Protein AF-A0A659UK71-F1 (afdb_monomer)

Structure (mmCIF, N/CA/C/O backbone):
data_AF-A0A659UK71-F1
#
_entry.id   AF-A0A659UK71-F1
#
loop_
_atom_site.group_PDB
_atom_site.id
_atom_site.type_symbol
_atom_site.label_atom_id
_atom_site.label_alt_id
_atom_site.label_comp_id
_atom_site.label_asym_id
_atom_site.label_entity_id
_atom_site.label_seq_id
_atom_site.pdbx_PDB_ins_code
_atom_site.Cartn_x
_atom_site.Cartn_y
_atom_site.Cartn_z
_atom_site.occupancy
_atom_site.B_iso_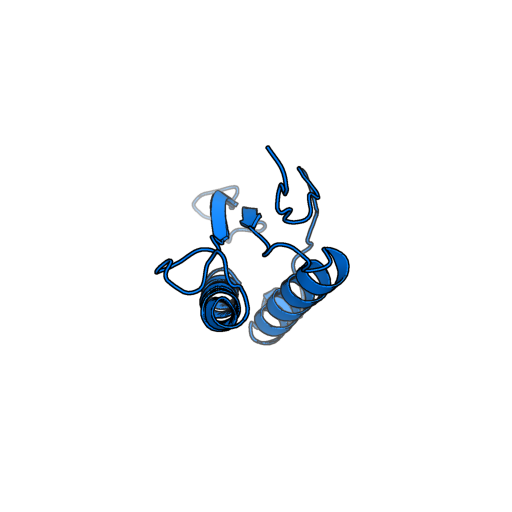or_equiv
_atom_site.auth_seq_id
_atom_site.auth_comp_id
_atom_site.auth_asym_id
_atom_site.auth_atom_id
_atom_site.pdbx_PDB_model_num
ATOM 1 N N . ILE A 1 1 ? -4.031 -4.448 6.338 1.00 96.06 1 ILE A N 1
ATOM 2 C CA . ILE A 1 1 ? -3.810 -3.488 5.219 1.00 96.06 1 ILE A CA 1
ATOM 3 C C . ILE A 1 1 ? -2.326 -3.277 4.909 1.00 96.06 1 ILE A C 1
ATOM 5 O O . ILE A 1 1 ? -1.889 -3.745 3.869 1.00 96.06 1 ILE A O 1
ATOM 9 N N . ILE A 1 2 ? -1.526 -2.658 5.792 1.00 96.75 2 ILE A N 1
ATOM 10 C CA . ILE A 1 2 ? -0.100 -2.350 5.518 1.00 96.75 2 ILE A CA 1
ATOM 11 C C . ILE A 1 2 ? 0.710 -3.593 5.106 1.00 96.75 2 ILE A C 1
ATOM 13 O O . ILE A 1 2 ? 1.492 -3.536 4.165 1.00 96.75 2 ILE A O 1
ATOM 17 N N . GLN A 1 3 ? 0.496 -4.738 5.762 1.00 97.19 3 GLN A N 1
ATOM 18 C CA . GLN A 1 3 ? 1.145 -5.999 5.378 1.00 97.19 3 GLN A CA 1
ATOM 19 C C . GLN A 1 3 ? 0.785 -6.442 3.952 1.00 97.19 3 GLN A C 1
ATOM 21 O O . GLN A 1 3 ? 1.667 -6.874 3.220 1.00 97.19 3 GLN A O 1
ATOM 26 N N . ALA A 1 4 ? -0.475 -6.293 3.535 1.00 97.88 4 ALA A N 1
ATOM 27 C CA . ALA A 1 4 ? -0.906 -6.630 2.178 1.00 97.88 4 ALA A CA 1
ATOM 28 C C . ALA A 1 4 ? -0.273 -5.694 1.137 1.00 97.88 4 ALA A C 1
ATOM 30 O O . ALA A 1 4 ? 0.187 -6.154 0.099 1.00 97.88 4 ALA A O 1
ATOM 31 N N . LEU A 1 5 ? -0.154 -4.401 1.454 1.00 97.62 5 LEU A N 1
ATOM 32 C CA . LEU A 1 5 ? 0.538 -3.431 0.601 1.00 97.62 5 LEU A CA 1
ATOM 33 C C . LEU A 1 5 ? 2.035 -3.745 0.452 1.00 97.62 5 LEU A C 1
ATOM 35 O O . LEU A 1 5 ? 2.569 -3.613 -0.641 1.00 97.62 5 LEU A O 1
ATOM 39 N N . LYS A 1 6 ? 2.700 -4.239 1.506 1.00 97.12 6 LYS A N 1
ATOM 40 C CA . LYS A 1 6 ? 4.081 -4.750 1.401 1.00 97.12 6 LYS A CA 1
ATOM 41 C C . LYS A 1 6 ? 4.187 -5.977 0.492 1.00 97.12 6 LYS A C 1
ATOM 43 O O . LYS A 1 6 ? 5.176 -6.129 -0.212 1.00 97.12 6 LYS A O 1
ATOM 48 N N . GLN A 1 7 ? 3.178 -6.850 0.484 1.00 98.00 7 GLN A N 1
ATOM 49 C CA . GLN A 1 7 ? 3.142 -7.963 -0.472 1.00 98.00 7 GLN A CA 1
ATOM 50 C C . GLN A 1 7 ? 2.931 -7.461 -1.904 1.00 98.00 7 GLN A C 1
ATOM 52 O O . GLN A 1 7 ? 3.588 -7.948 -2.820 1.00 98.00 7 GLN A O 1
ATOM 57 N N . LEU A 1 8 ? 2.084 -6.447 -2.102 1.00 98.06 8 LEU A N 1
ATOM 58 C CA . LEU A 1 8 ? 1.913 -5.819 -3.413 1.00 98.06 8 LEU A CA 1
ATOM 59 C C . LEU A 1 8 ? 3.213 -5.167 -3.910 1.00 98.06 8 LEU A C 1
ATOM 61 O O . LEU A 1 8 ? 3.551 -5.307 -5.080 1.00 98.06 8 LEU A O 1
ATOM 65 N N . GLU A 1 9 ? 3.982 -4.527 -3.026 1.00 97.81 9 GLU A N 1
ATOM 66 C CA . GLU A 1 9 ? 5.305 -3.978 -3.349 1.00 97.81 9 GLU A CA 1
ATOM 67 C C . GLU A 1 9 ? 6.263 -5.056 -3.876 1.00 97.81 9 GLU A C 1
ATOM 69 O O . GLU A 1 9 ? 6.967 -4.816 -4.856 1.00 97.81 9 GLU A O 1
ATOM 74 N N . ILE A 1 10 ? 6.267 -6.255 -3.281 1.00 97.81 10 ILE A N 1
ATOM 75 C CA . ILE A 1 10 ? 7.063 -7.393 -3.773 1.00 97.81 10 ILE A CA 1
ATOM 76 C C . ILE A 1 10 ? 6.605 -7.791 -5.181 1.00 97.81 10 ILE A C 1
ATOM 78 O O . ILE A 1 10 ? 7.436 -7.951 -6.075 1.00 97.81 10 ILE A O 1
ATOM 82 N N . VAL A 1 11 ? 5.290 -7.894 -5.399 1.00 97.19 11 VAL A N 1
ATOM 83 C CA . VAL A 1 11 ? 4.711 -8.221 -6.713 1.00 97.19 11 VAL A CA 1
ATOM 84 C C . VAL A 1 11 ? 5.098 -7.180 -7.766 1.00 97.19 11 VAL A C 1
ATOM 86 O O . VAL A 1 11 ? 5.478 -7.547 -8.874 1.00 97.19 11 V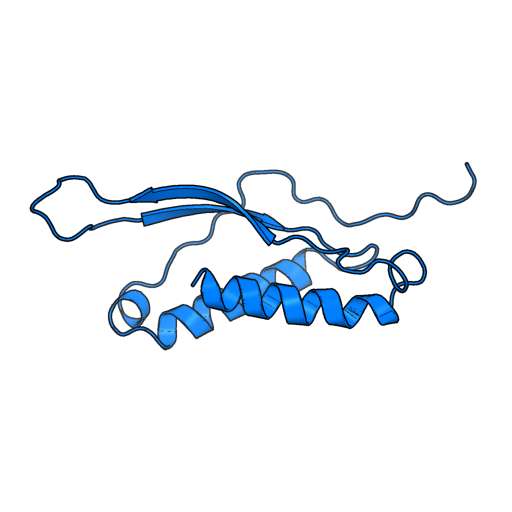AL A O 1
ATOM 89 N N . TRP A 1 12 ? 5.051 -5.888 -7.438 1.00 97.06 12 TRP A N 1
ATOM 90 C CA . TRP A 1 12 ? 5.454 -4.825 -8.363 1.00 97.06 12 TRP A CA 1
ATOM 91 C C . TRP A 1 12 ? 6.963 -4.838 -8.622 1.00 97.06 12 TRP A C 1
ATOM 93 O O . TRP A 1 12 ? 7.393 -4.676 -9.761 1.00 97.06 12 TRP A O 1
ATOM 103 N N . ASN A 1 13 ? 7.793 -5.087 -7.608 1.00 97.06 13 ASN A N 1
ATOM 104 C CA . ASN A 1 13 ? 9.243 -5.177 -7.801 1.00 97.06 13 ASN A CA 1
ATOM 105 C C . ASN A 1 13 ? 9.659 -6.402 -8.631 1.00 97.06 13 ASN A C 1
ATOM 107 O O . ASN A 1 13 ? 10.678 -6.338 -9.312 1.00 97.06 13 ASN A O 1
ATOM 111 N N . ALA A 1 14 ? 8.869 -7.480 -8.655 1.00 96.44 14 ALA A N 1
ATOM 112 C CA . ALA A 1 14 ? 9.120 -8.613 -9.548 1.00 96.44 14 ALA A CA 1
ATOM 113 C C . ALA A 1 14 ? 9.008 -8.238 -11.041 1.00 96.44 14 ALA A C 1
ATOM 115 O O . ALA A 1 14 ? 9.698 -8.833 -11.863 1.00 96.44 14 ALA A O 1
ATOM 116 N N . ARG A 1 15 ? 8.217 -7.207 -11.385 1.00 95.44 15 ARG A N 1
ATOM 117 C CA . ARG A 1 15 ? 8.040 -6.696 -12.763 1.00 95.44 15 ARG A CA 1
ATOM 118 C C . ARG A 1 15 ? 9.260 -5.956 -13.307 1.00 95.44 15 ARG A C 1
ATOM 120 O O . ARG A 1 15 ? 9.292 -5.616 -14.481 1.00 95.44 15 ARG A O 1
ATOM 127 N N . LYS A 1 16 ? 10.281 -5.704 -12.479 1.00 94.38 16 LYS A N 1
ATOM 128 C CA . LYS A 1 16 ? 11.487 -4.975 -12.901 1.00 94.38 16 LYS A CA 1
ATOM 129 C C . LYS A 1 16 ? 12.177 -5.607 -14.111 1.00 94.38 16 LYS A C 1
ATOM 131 O O . LYS A 1 16 ? 12.850 -4.907 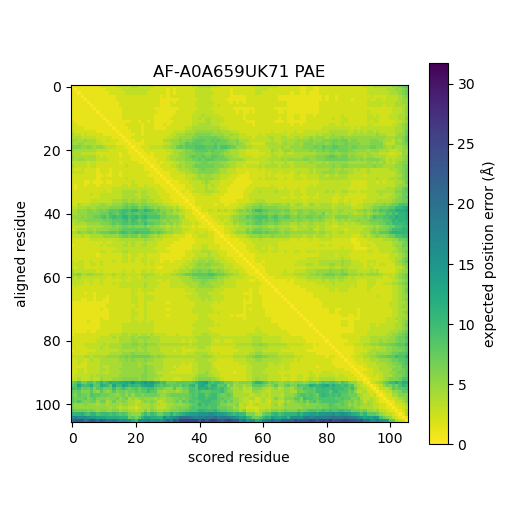-14.852 1.00 94.38 16 LYS A O 1
ATOM 136 N N . VAL A 1 17 ? 12.022 -6.920 -14.296 1.00 93.12 17 VAL A N 1
ATOM 137 C CA . VAL A 1 17 ? 12.602 -7.670 -15.420 1.00 93.12 17 VAL A CA 1
ATOM 138 C C . VAL A 1 17 ? 12.075 -7.200 -16.777 1.00 93.12 17 VAL A C 1
ATOM 140 O O . VAL A 1 17 ? 12.773 -7.355 -17.773 1.00 93.12 17 VAL A O 1
ATOM 143 N N . ASP A 1 18 ? 10.891 -6.587 -16.798 1.00 91.62 18 ASP A N 1
ATOM 144 C CA . ASP A 1 18 ? 10.246 -6.064 -18.001 1.00 91.62 18 ASP A CA 1
ATOM 145 C C . ASP A 1 18 ? 10.664 -4.610 -18.310 1.00 91.62 18 ASP A C 1
ATOM 147 O O . ASP A 1 18 ? 10.332 -4.080 -19.371 1.00 91.62 18 ASP A O 1
ATOM 151 N N . ASP A 1 19 ? 11.413 -3.954 -17.412 1.00 91.44 19 ASP A N 1
ATOM 152 C CA . ASP A 1 19 ? 11.886 -2.578 -17.578 1.00 91.44 19 ASP A CA 1
ATOM 153 C C . ASP A 1 19 ? 13.408 -2.529 -17.757 1.00 91.44 19 ASP A C 1
ATOM 155 O O . ASP A 1 19 ? 14.181 -2.807 -16.836 1.00 91.44 19 ASP A O 1
ATOM 159 N N . ARG A 1 20 ? 13.851 -2.095 -18.943 1.00 91.81 20 ARG A N 1
ATOM 160 C CA . ARG A 1 20 ? 15.276 -2.009 -19.299 1.00 91.81 20 ARG A CA 1
ATOM 161 C C . ARG A 1 20 ? 16.110 -1.112 -18.371 1.00 91.81 20 ARG A C 1
ATOM 163 O O . ARG A 1 20 ? 17.323 -1.270 -18.330 1.00 91.81 20 ARG A O 1
ATOM 170 N N . HIS A 1 21 ? 15.500 -0.139 -17.692 1.00 91.06 21 HIS A N 1
ATOM 171 C CA . HIS A 1 21 ? 16.204 0.821 -16.835 1.00 91.06 21 HIS A CA 1
ATOM 172 C C . HIS A 1 21 ? 16.288 0.341 -15.384 1.00 91.06 21 HIS A C 1
ATOM 174 O O . HIS A 1 21 ? 17.138 0.808 -14.628 1.00 91.06 21 HIS A O 1
ATOM 180 N N . PHE A 1 22 ? 15.402 -0.575 -14.983 1.00 93.50 22 PHE A N 1
ATOM 181 C CA . PHE A 1 22 ? 15.273 -1.022 -13.598 1.00 93.50 22 PHE A CA 1
ATOM 182 C C . PHE A 1 22 ? 15.528 -2.520 -13.391 1.00 93.50 22 PHE A C 1
ATOM 184 O O . PHE A 1 22 ? 15.567 -2.952 -12.236 1.00 93.50 22 PHE A O 1
ATOM 191 N N . CYS A 1 23 ? 15.752 -3.300 -14.451 1.00 93.81 23 CYS A N 1
ATOM 192 C CA . CYS A 1 23 ? 15.989 -4.745 -14.386 1.00 93.81 23 CYS A CA 1
ATOM 193 C C . CYS A 1 23 ? 17.106 -5.142 -13.404 1.00 93.81 23 CYS A C 1
ATOM 195 O O . CYS A 1 23 ? 16.914 -6.042 -12.577 1.00 93.81 23 CYS A O 1
ATOM 197 N N . ASP A 1 24 ? 18.216 -4.404 -13.406 1.00 95.00 24 ASP A N 1
ATOM 198 C CA . ASP A 1 24 ? 19.363 -4.645 -12.523 1.00 95.00 24 ASP A CA 1
ATOM 199 C C . ASP A 1 24 ? 19.220 -3.981 -11.146 1.00 95.00 24 ASP A C 1
ATOM 201 O O . ASP A 1 24 ? 19.946 -4.304 -10.202 1.00 95.00 24 ASP A O 1
ATOM 205 N N . HIS A 1 25 ? 18.252 -3.076 -10.975 1.00 95.12 25 HIS A N 1
ATOM 206 C CA . HIS A 1 25 ? 18.040 -2.415 -9.697 1.00 95.12 25 HIS A CA 1
ATOM 207 C C . HIS A 1 25 ? 17.426 -3.413 -8.698 1.00 95.12 25 HIS A C 1
ATOM 209 O O . HIS A 1 25 ? 16.437 -4.082 -9.008 1.00 95.12 25 HIS A O 1
ATOM 215 N N . PRO A 1 26 ? 17.954 -3.555 -7.468 1.00 93.00 26 PRO A N 1
ATOM 216 C CA . PRO A 1 26 ? 17.478 -4.583 -6.543 1.00 93.00 26 PRO A CA 1
ATOM 217 C C . PRO A 1 26 ? 16.026 -4.358 -6.102 1.00 93.00 26 PRO A C 1
ATOM 219 O O . PRO A 1 26 ? 15.307 -5.327 -5.879 1.00 93.00 26 PRO A O 1
ATOM 222 N N . HIS A 1 27 ? 15.599 -3.097 -5.984 1.00 94.38 27 HIS A N 1
ATOM 223 C CA . HIS A 1 27 ? 14.284 -2.737 -5.444 1.00 94.38 27 HIS A CA 1
ATOM 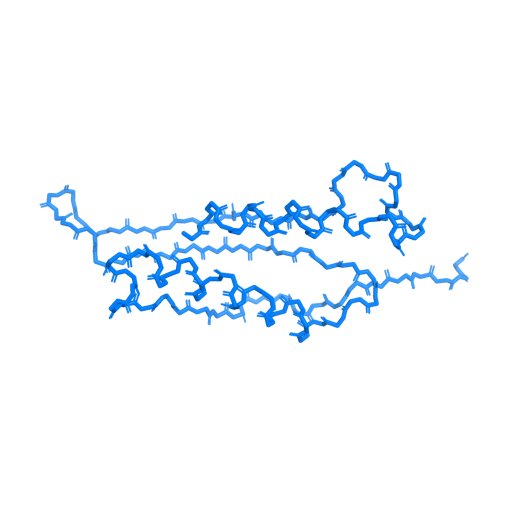224 C C . HIS A 1 27 ? 13.786 -1.362 -5.954 1.00 94.38 27 HIS A C 1
ATOM 226 O O . HIS A 1 27 ? 13.815 -0.380 -5.202 1.00 94.38 27 HIS A O 1
ATOM 232 N N . PRO A 1 28 ? 13.443 -1.233 -7.250 1.00 94.69 28 PRO A N 1
ATOM 233 C CA . PRO A 1 28 ? 13.133 0.055 -7.893 1.00 94.69 28 PRO A CA 1
ATOM 234 C C . PRO A 1 28 ? 11.855 0.736 -7.385 1.00 94.69 28 PRO A C 1
ATOM 236 O O . PRO A 1 28 ? 11.812 1.961 -7.261 1.00 94.69 28 PRO A O 1
ATOM 239 N N . ILE A 1 29 ? 10.822 -0.031 -7.040 1.00 95.69 29 ILE A N 1
ATOM 240 C CA . ILE A 1 29 ? 9.550 0.524 -6.574 1.00 95.69 29 ILE A CA 1
ATOM 241 C C . ILE A 1 29 ? 9.530 0.554 -5.054 1.00 95.69 29 ILE A C 1
ATOM 243 O O . ILE A 1 29 ? 9.876 -0.431 -4.412 1.00 95.69 29 ILE A O 1
ATOM 247 N N . ARG A 1 30 ? 9.102 1.677 -4.467 1.00 94.25 30 ARG A N 1
ATOM 248 C CA . ARG A 1 30 ? 8.983 1.852 -3.012 1.00 94.25 30 ARG A CA 1
ATOM 249 C C . ARG A 1 30 ? 7.559 2.195 -2.610 1.00 94.25 30 ARG A C 1
ATOM 251 O O . ARG A 1 30 ? 7.004 3.170 -3.119 1.00 94.25 30 ARG A O 1
ATOM 258 N N . PHE A 1 31 ? 7.026 1.448 -1.651 1.00 96.62 31 PHE A N 1
ATOM 259 C CA . PHE A 1 31 ? 5.788 1.742 -0.937 1.00 96.62 31 PHE A CA 1
ATOM 260 C C . PHE A 1 31 ? 6.173 2.356 0.409 1.00 96.62 31 PHE A C 1
ATOM 262 O O . PHE A 1 31 ? 6.366 1.678 1.417 1.00 96.62 31 PHE A O 1
ATOM 269 N N . ASN A 1 32 ? 6.357 3.671 0.417 1.00 96.00 32 ASN A N 1
ATOM 270 C CA . ASN A 1 32 ? 6.830 4.388 1.589 1.00 96.00 32 ASN A CA 1
ATOM 271 C C . ASN A 1 32 ? 5.653 4.812 2.472 1.00 96.00 32 ASN A C 1
ATOM 273 O O . ASN A 1 32 ? 4.869 5.668 2.075 1.00 96.00 32 ASN A O 1
ATOM 277 N N . LEU A 1 33 ? 5.548 4.231 3.669 1.00 95.69 33 LEU A N 1
ATOM 278 C CA . LEU A 1 33 ? 4.639 4.684 4.721 1.00 95.69 33 LEU A CA 1
ATOM 279 C C . LEU A 1 33 ? 5.279 5.870 5.451 1.00 95.69 33 LEU A C 1
ATOM 281 O O . LEU A 1 33 ? 6.158 5.671 6.287 1.00 95.69 33 LEU A O 1
ATOM 285 N N . GLY A 1 34 ? 4.862 7.087 5.111 1.00 95.75 34 GLY A N 1
ATOM 286 C CA . GLY A 1 34 ? 5.465 8.308 5.649 1.00 95.75 34 GLY A CA 1
ATOM 287 C C . GLY A 1 34 ? 4.877 8.735 6.990 1.00 95.75 34 GLY A C 1
ATOM 288 O O . GLY A 1 34 ? 5.564 9.358 7.796 1.00 95.75 34 GLY A O 1
ATOM 289 N N . LYS A 1 35 ? 3.608 8.398 7.243 1.00 96.94 35 LYS A N 1
ATOM 290 C CA . LYS A 1 35 ? 2.885 8.843 8.436 1.00 96.94 35 LYS A CA 1
ATOM 291 C C . LYS A 1 35 ? 1.798 7.851 8.830 1.00 96.94 35 LYS A C 1
ATOM 293 O O . LYS A 1 35 ? 1.153 7.261 7.966 1.00 96.94 35 LYS A O 1
ATOM 298 N N . ILE A 1 36 ? 1.580 7.694 10.132 1.00 97.38 36 ILE A N 1
ATOM 299 C CA . ILE A 1 36 ? 0.466 6.931 10.695 1.00 97.38 36 ILE A CA 1
ATOM 300 C C . ILE A 1 36 ? -0.015 7.600 11.980 1.00 97.38 36 ILE A C 1
ATOM 302 O O . ILE A 1 36 ? 0.786 7.970 12.833 1.00 97.38 36 ILE A O 1
ATOM 306 N N . GLU A 1 37 ? -1.325 7.752 12.109 1.00 97.25 37 GLU A N 1
ATOM 307 C CA . GLU A 1 37 ? -1.985 8.329 13.277 1.00 97.25 37 GLU A CA 1
ATOM 308 C C . GLU A 1 37 ? -3.259 7.537 13.572 1.00 97.25 37 GLU A C 1
ATOM 310 O O . GLU A 1 37 ? -3.981 7.134 12.658 1.00 97.25 37 GLU A O 1
ATOM 315 N N . GLY A 1 38 ? -3.566 7.304 14.844 1.00 96.50 38 GLY A N 1
ATOM 316 C CA . GLY A 1 38 ? -4.787 6.607 15.227 1.00 96.50 38 GLY A CA 1
ATOM 317 C C . GLY A 1 38 ? -4.993 6.549 16.731 1.00 96.50 38 GLY A C 1
ATOM 318 O O . GLY A 1 38 ? -4.035 6.619 17.497 1.00 96.50 38 GLY A O 1
ATOM 319 N N . GLY A 1 39 ? -6.256 6.390 17.120 1.00 94.75 39 GLY A N 1
ATOM 320 C CA . GLY A 1 39 ? -6.691 6.440 18.509 1.00 94.75 39 GLY A CA 1
ATOM 321 C C . GLY A 1 39 ? -6.753 7.859 19.070 1.00 94.75 39 GLY A C 1
ATOM 322 O O . GLY A 1 39 ? -6.008 8.755 18.681 1.00 94.75 39 GLY A O 1
ATOM 323 N N . GLU A 1 40 ? -7.686 8.053 19.993 1.00 94.25 40 GLU A N 1
ATOM 324 C CA . GLU A 1 40 ? -7.976 9.355 20.591 1.00 94.25 40 GLU A CA 1
ATOM 325 C C . GLU A 1 40 ? -7.725 9.363 22.106 1.00 94.25 40 GLU A C 1
ATOM 327 O O . GLU A 1 40 ? -7.479 10.417 22.689 1.00 94.25 40 GLU A O 1
ATOM 332 N N . TRP A 1 41 ? -7.776 8.194 22.757 1.00 95.19 41 TRP A N 1
ATOM 333 C CA . TRP A 1 41 ? -7.657 8.072 24.209 1.00 95.19 41 TRP A CA 1
ATOM 334 C C . TRP A 1 41 ? -7.061 6.725 24.635 1.00 95.19 41 TRP A C 1
ATOM 336 O O . TRP A 1 41 ? -7.388 5.689 24.059 1.00 95.19 41 TRP A O 1
ATOM 346 N N . THR A 1 42 ? -6.212 6.721 25.666 1.00 94.06 42 THR A N 1
ATOM 347 C CA . THR A 1 42 ? -5.379 5.562 26.053 1.00 94.06 42 THR A CA 1
ATOM 348 C C . THR A 1 42 ? -6.158 4.375 26.614 1.00 94.06 42 THR A C 1
ATOM 350 O O . THR A 1 42 ? -5.711 3.239 26.485 1.00 94.06 42 THR A O 1
ATOM 353 N N . SER A 1 43 ? -7.317 4.618 27.225 1.00 95.75 43 SER A N 1
ATOM 354 C CA . SER A 1 43 ? -8.186 3.576 27.785 1.00 95.75 43 SER A CA 1
ATOM 355 C C . SER A 1 43 ? -9.395 3.251 26.899 1.00 95.75 43 SER A C 1
ATOM 357 O O . SER A 1 43 ? -10.354 2.649 27.380 1.00 95.75 43 SER A O 1
ATOM 359 N N . SER A 1 44 ? -9.378 3.669 25.631 1.00 95.69 44 SER A N 1
ATOM 360 C CA . SER A 1 44 ? -10.457 3.431 24.669 1.00 95.69 44 SER A CA 1
ATOM 361 C C . SER A 1 44 ? -9.969 2.568 23.511 1.00 95.69 44 SER A C 1
ATOM 363 O O . SER A 1 44 ? -8.819 2.662 23.087 1.00 95.69 44 SER A O 1
ATOM 365 N N . VAL A 1 45 ? -10.865 1.753 22.952 1.00 93.62 45 VAL A N 1
ATOM 366 C CA . VAL A 1 45 ? -10.595 1.084 21.673 1.00 93.62 45 VAL A CA 1
ATOM 367 C C . VAL A 1 45 ? -10.501 2.159 20.578 1.00 93.62 45 VAL A C 1
ATOM 369 O O . VAL A 1 45 ? -11.430 2.964 20.473 1.00 93.62 45 VAL A O 1
ATOM 372 N N . PRO A 1 46 ? -9.427 2.203 19.764 1.00 93.19 46 PRO A N 1
ATOM 373 C CA . PRO A 1 46 ? -9.277 3.205 18.711 1.00 93.19 46 PRO A CA 1
ATOM 374 C C . PRO A 1 46 ? -10.440 3.179 17.717 1.00 93.19 46 PRO A C 1
ATOM 376 O O . PRO A 1 46 ? -10.746 2.136 17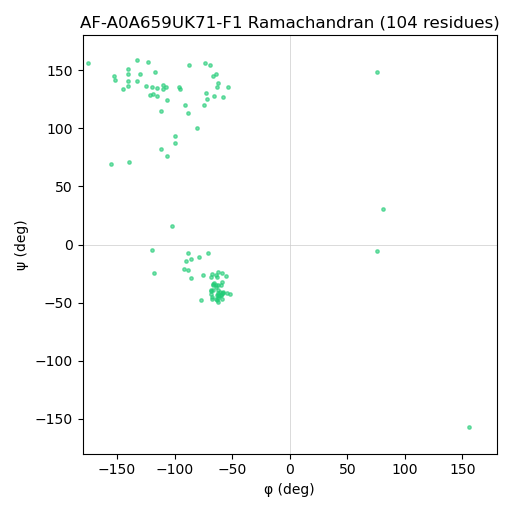.138 1.00 93.19 46 PRO A O 1
ATOM 379 N N . ALA A 1 47 ? -11.064 4.335 17.484 1.00 91.19 47 ALA A N 1
ATOM 380 C CA . ALA A 1 47 ? -12.163 4.446 16.525 1.00 91.19 47 ALA A CA 1
ATOM 381 C C . ALA A 1 47 ? -11.671 4.746 15.100 1.00 91.19 47 ALA A C 1
ATOM 383 O O . ALA A 1 47 ? -12.374 4.465 14.126 1.00 91.19 47 ALA A O 1
ATOM 384 N N . ARG A 1 48 ? -10.462 5.307 14.967 1.00 92.75 48 ARG A N 1
ATOM 385 C CA . ARG A 1 48 ? -9.875 5.714 13.689 1.00 92.75 48 ARG A CA 1
ATOM 386 C C . ARG A 1 48 ? -8.385 5.412 13.627 1.00 92.75 48 ARG A C 1
ATOM 388 O O . ARG A 1 48 ? -7.658 5.553 14.607 1.00 92.75 48 ARG A O 1
ATOM 395 N N . CYS A 1 49 ? -7.927 5.078 12.427 1.00 96.06 49 CYS A N 1
ATOM 396 C CA . CYS A 1 49 ? -6.526 5.139 12.046 1.00 96.06 49 CYS A CA 1
ATOM 397 C C . CYS A 1 49 ? -6.426 5.663 10.611 1.00 96.06 49 CYS A C 1
ATOM 399 O O . CYS A 1 49 ? -7.206 5.264 9.745 1.00 96.06 49 CYS A O 1
ATOM 401 N N . VAL A 1 50 ? -5.484 6.569 10.371 1.00 96.56 50 VAL A N 1
ATOM 402 C CA . VAL A 1 50 ? -5.114 7.0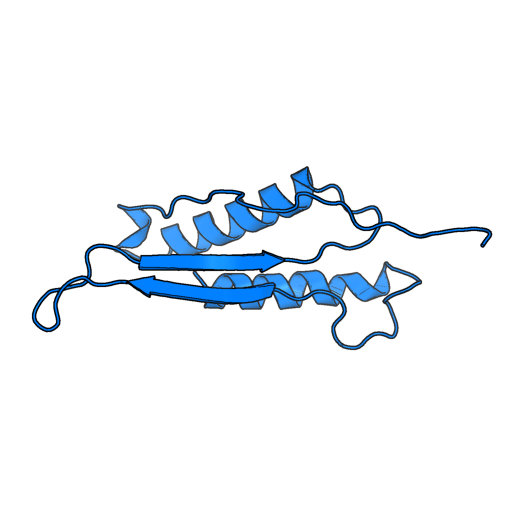70 9.050 1.00 96.56 50 VAL A CA 1
ATOM 403 C C . VAL A 1 50 ? -3.625 6.865 8.875 1.00 96.56 50 VAL A C 1
ATOM 405 O O . VAL A 1 50 ? -2.838 7.144 9.776 1.00 96.56 50 VAL A O 1
ATOM 408 N N . PHE A 1 51 ? -3.238 6.396 7.699 1.00 96.88 51 PHE A N 1
ATOM 409 C CA . PHE A 1 51 ? -1.848 6.378 7.298 1.00 96.88 51 PHE A CA 1
ATOM 410 C C . PHE A 1 51 ? -1.700 7.001 5.917 1.00 96.88 51 PHE A C 1
ATOM 412 O O . PHE A 1 51 ? -2.589 6.889 5.074 1.00 96.88 51 PHE A O 1
ATOM 419 N N . GLU A 1 52 ? -0.572 7.663 5.703 1.00 96.56 52 GLU A N 1
ATOM 420 C CA . GLU A 1 52 ? -0.236 8.331 4.453 1.00 96.56 52 GLU A CA 1
ATOM 421 C C . GLU A 1 52 ? 0.976 7.638 3.846 1.00 96.56 52 GLU A C 1
ATOM 423 O O . GLU A 1 52 ? 1.950 7.316 4.540 1.00 96.56 52 GLU A O 1
ATOM 428 N N . MET A 1 53 ? 0.907 7.380 2.543 1.00 94.88 53 MET A N 1
ATOM 429 C CA . MET A 1 53 ? 1.964 6.678 1.839 1.00 94.88 53 MET A CA 1
ATOM 430 C C . MET A 1 53 ? 2.231 7.260 0.458 1.00 94.88 53 MET A C 1
ATOM 432 O O . MET A 1 53 ? 1.326 7.759 -0.208 1.00 94.88 53 MET A O 1
ATOM 436 N N . ARG A 1 54 ? 3.477 7.115 0.011 1.00 95.56 54 ARG A N 1
ATOM 437 C CA . ARG A 1 54 ? 3.900 7.377 -1.362 1.00 95.56 54 ARG A CA 1
ATOM 438 C C . ARG A 1 54 ? 4.242 6.060 -2.034 1.00 95.56 54 ARG A C 1
ATOM 440 O O . ARG A 1 54 ? 5.002 5.261 -1.490 1.00 95.56 54 ARG A O 1
ATOM 447 N N . VAL A 1 55 ? 3.745 5.880 -3.250 1.00 94.62 55 VAL A N 1
ATOM 448 C CA . VAL A 1 55 ? 4.034 4.717 -4.092 1.00 94.62 55 VAL A CA 1
ATOM 449 C C . VAL A 1 55 ? 4.695 5.194 -5.383 1.00 94.62 55 VAL A C 1
ATOM 451 O O . VAL A 1 55 ? 4.281 6.203 -5.947 1.00 94.62 55 VAL A O 1
ATOM 454 N N . ALA A 1 56 ? 5.762 4.517 -5.808 1.00 93.56 56 ALA A N 1
ATOM 455 C CA . ALA A 1 56 ? 6.364 4.724 -7.127 1.00 93.56 56 ALA A CA 1
ATOM 456 C C . ALA A 1 56 ? 5.679 3.837 -8.177 1.00 93.56 56 ALA A C 1
ATOM 458 O O . ALA A 1 56 ? 5.203 2.755 -7.843 1.00 93.56 56 ALA A O 1
ATOM 459 N N . THR A 1 57 ? 5.712 4.252 -9.438 1.00 93.94 57 THR A N 1
ATOM 460 C CA . THR A 1 57 ? 5.310 3.443 -10.597 1.00 93.94 57 THR A CA 1
ATOM 461 C C . THR A 1 57 ? 6.465 3.357 -11.587 1.00 93.94 57 THR A C 1
ATOM 463 O O . THR A 1 57 ? 7.359 4.210 -11.575 1.00 93.94 57 THR A O 1
ATOM 466 N N . TYR A 1 58 ? 6.465 2.330 -12.434 1.00 93.69 58 TYR A N 1
ATOM 467 C CA . TYR A 1 58 ? 7.439 2.249 -13.524 1.00 93.69 58 TYR A CA 1
ATOM 468 C C . TYR A 1 58 ? 7.101 3.240 -14.644 1.00 93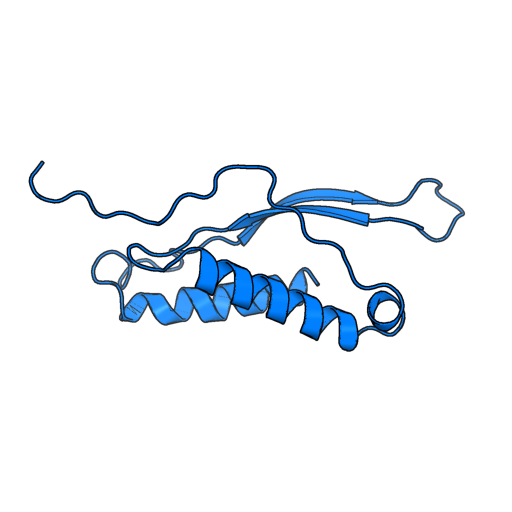.69 58 TYR A C 1
ATOM 470 O O . TYR A 1 58 ? 5.936 3.622 -14.803 1.00 93.69 58 TYR A O 1
ATOM 478 N N . PRO A 1 59 ? 8.092 3.648 -15.449 1.00 91.81 59 PRO A N 1
ATOM 479 C CA . PRO A 1 59 ? 7.830 4.311 -16.713 1.00 91.81 59 PRO A CA 1
ATOM 480 C C . PRO A 1 59 ? 6.888 3.513 -17.616 1.00 91.81 59 PRO A C 1
ATOM 482 O O . PRO A 1 59 ? 7.007 2.299 -17.747 1.00 91.81 59 PRO A O 1
ATOM 485 N N . GLY A 1 60 ? 5.923 4.203 -18.226 1.00 89.31 60 GLY A N 1
ATOM 486 C CA . GLY A 1 60 ? 4.920 3.584 -19.101 1.00 89.31 60 GLY A CA 1
ATOM 487 C C . GLY A 1 60 ? 3.806 2.809 -18.381 1.00 89.31 60 GLY A C 1
ATOM 488 O O . GLY A 1 60 ? 2.851 2.389 -19.034 1.00 89.31 60 GLY A O 1
ATOM 489 N N . GLN A 1 61 ? 3.873 2.645 -17.055 1.00 91.06 61 GLN A N 1
ATOM 490 C CA . GLN A 1 61 ? 2.745 2.148 -16.269 1.00 91.06 61 GLN A CA 1
ATOM 491 C C . GLN A 1 61 ? 1.699 3.257 -16.131 1.00 91.06 61 GLN A C 1
ATOM 493 O O . GLN A 1 61 ? 1.979 4.300 -15.538 1.00 91.06 61 GLN A O 1
ATOM 498 N N . LYS A 1 62 ? 0.482 3.002 -16.623 1.00 93.50 62 LYS A N 1
ATOM 499 C CA . LYS A 1 62 ? -0.646 3.919 -16.449 1.00 93.50 62 LYS A CA 1
ATOM 500 C C . LYS A 1 62 ? -0.996 4.063 -14.977 1.00 93.50 62 LYS A C 1
ATOM 502 O O . LYS A 1 62 ? -1.097 3.065 -14.251 1.00 93.50 62 LYS A O 1
ATOM 507 N N . LEU A 1 63 ? -1.227 5.296 -14.537 1.00 92.56 63 LEU A N 1
ATOM 508 C CA . LEU A 1 63 ? -1.624 5.543 -13.152 1.00 92.56 63 LEU A CA 1
ATOM 509 C C . LEU A 1 63 ? -2.960 4.887 -12.812 1.00 92.56 63 LEU A C 1
ATOM 511 O O . LEU A 1 63 ? -3.126 4.427 -11.686 1.00 92.56 63 LEU A O 1
ATOM 515 N N . GLU A 1 64 ? -3.903 4.815 -13.748 1.00 93.94 64 GLU A N 1
ATOM 516 C CA . GLU A 1 64 ? -5.212 4.195 -13.526 1.00 93.94 64 GLU A CA 1
ATOM 517 C C . GLU A 1 64 ? -5.075 2.718 -13.144 1.00 93.94 64 GLU A C 1
ATOM 519 O O . GLU A 1 64 ? -5.695 2.278 -12.174 1.00 93.94 64 GLU A O 1
ATOM 524 N N . ASP A 1 65 ? -4.204 1.981 -13.836 1.00 95.38 65 ASP A N 1
ATOM 525 C CA . ASP A 1 65 ? -3.959 0.562 -13.567 1.00 95.38 65 ASP A CA 1
ATOM 526 C C . ASP A 1 65 ? -3.278 0.380 -12.202 1.00 95.38 65 ASP A C 1
ATOM 528 O O . ASP A 1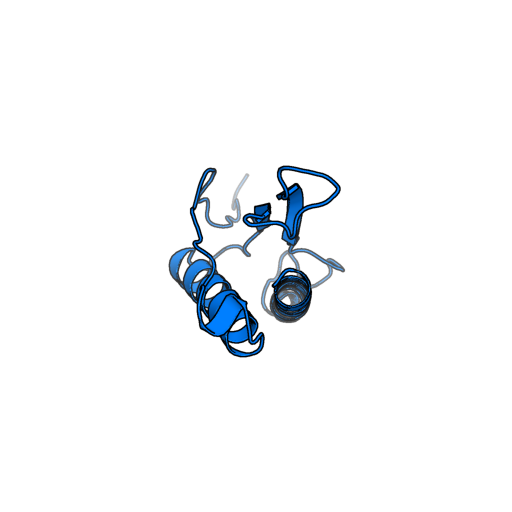 65 ? -3.711 -0.427 -11.376 1.00 95.38 65 ASP A O 1
ATOM 532 N N . ALA A 1 66 ? -2.265 1.204 -11.907 1.00 95.00 66 ALA A N 1
ATOM 533 C CA . ALA A 1 66 ? -1.590 1.211 -10.607 1.00 95.00 66 ALA A CA 1
ATOM 534 C C . ALA A 1 66 ? -2.567 1.489 -9.448 1.00 95.00 66 ALA A C 1
ATOM 536 O O . ALA A 1 66 ? -2.490 0.861 -8.387 1.00 95.00 66 ALA A O 1
ATOM 537 N N . ARG A 1 67 ? -3.503 2.424 -9.644 1.00 94.75 67 ARG A N 1
ATOM 538 C CA . ARG A 1 67 ? -4.541 2.765 -8.663 1.00 94.75 67 ARG A CA 1
ATOM 539 C C . ARG A 1 67 ? -5.526 1.624 -8.475 1.00 94.75 67 ARG A C 1
ATOM 541 O O . ARG A 1 67 ? -5.786 1.261 -7.332 1.00 94.75 67 ARG A O 1
ATOM 548 N N . ALA A 1 68 ? -6.011 1.035 -9.564 1.00 96.81 68 ALA A N 1
ATOM 549 C CA . ALA A 1 68 ? -6.929 -0.095 -9.511 1.00 96.81 68 ALA A CA 1
ATOM 550 C C . ALA A 1 68 ? -6.318 -1.283 -8.748 1.00 96.81 68 ALA A C 1
ATOM 552 O O . ALA A 1 68 ? -6.981 -1.887 -7.905 1.00 96.81 68 ALA A O 1
ATOM 553 N N . GLU A 1 69 ? -5.034 -1.581 -8.969 1.00 97.44 69 GLU A N 1
ATOM 554 C CA . GLU A 1 69 ? -4.315 -2.620 -8.224 1.00 97.44 69 GLU A CA 1
ATOM 555 C C . GLU A 1 69 ? -4.199 -2.309 -6.720 1.00 97.44 69 GLU A C 1
ATOM 557 O O . GLU A 1 69 ? -4.421 -3.192 -5.884 1.00 97.44 69 GLU A O 1
ATOM 562 N N . LEU A 1 70 ? -3.882 -1.059 -6.359 1.00 96.62 70 LEU A N 1
ATOM 563 C CA . LEU A 1 70 ? -3.813 -0.610 -4.962 1.00 96.62 70 LEU A CA 1
ATOM 564 C C . LEU A 1 70 ? -5.175 -0.715 -4.266 1.00 96.62 70 LEU A C 1
ATOM 566 O O . LEU A 1 70 ? -5.273 -1.288 -3.178 1.00 96.62 70 LEU A O 1
ATOM 570 N N . GLU A 1 71 ? -6.226 -0.194 -4.898 1.00 97.00 71 GLU A N 1
ATOM 571 C CA . GLU A 1 71 ? -7.594 -0.226 -4.381 1.00 97.00 71 GLU A CA 1
ATOM 572 C C . GLU A 1 71 ? -8.083 -1.668 -4.209 1.00 97.00 71 GLU A C 1
ATOM 574 O O . GLU A 1 71 ? -8.605 -2.023 -3.148 1.00 97.00 71 GLU A O 1
ATOM 579 N N . ALA A 1 72 ? -7.834 -2.535 -5.196 1.00 98.06 72 ALA A N 1
ATOM 580 C CA . ALA A 1 72 ? -8.175 -3.951 -5.118 1.00 98.06 72 ALA A CA 1
ATOM 581 C C . ALA A 1 72 ? -7.421 -4.661 -3.983 1.00 98.06 72 ALA A C 1
ATOM 583 O O . ALA A 1 72 ? -8.026 -5.414 -3.217 1.00 98.06 72 ALA A O 1
ATOM 584 N N . CYS A 1 73 ? -6.120 -4.403 -3.819 1.00 98.12 73 CYS A N 1
ATOM 585 C CA . CYS A 1 73 ? -5.322 -4.964 -2.727 1.00 98.12 73 CYS A CA 1
ATOM 586 C C . CYS A 1 73 ? -5.886 -4.569 -1.353 1.00 98.12 73 CYS A C 1
ATOM 588 O O . CYS A 1 73 ? -6.080 -5.426 -0.484 1.00 98.12 73 CYS A O 1
ATOM 590 N N . ILE A 1 74 ? -6.207 -3.285 -1.171 1.00 97.50 74 ILE A N 1
ATOM 591 C CA . ILE A 1 74 ? -6.788 -2.756 0.067 1.00 97.50 74 ILE A CA 1
ATOM 592 C C . ILE A 1 74 ? -8.165 -3.373 0.322 1.00 97.50 74 ILE A C 1
ATOM 594 O O . ILE A 1 74 ? -8.420 -3.837 1.434 1.00 97.50 74 ILE A O 1
ATOM 598 N N . ALA A 1 75 ? -9.032 -3.432 -0.690 1.00 97.62 75 ALA A N 1
ATOM 599 C CA . ALA A 1 75 ? -10.366 -4.012 -0.573 1.00 97.62 75 ALA A CA 1
ATOM 600 C C . ALA A 1 75 ? -10.312 -5.510 -0.228 1.00 97.62 75 ALA A C 1
ATOM 602 O O . ALA A 1 75 ? -11.061 -5.983 0.627 1.00 97.62 75 ALA A O 1
ATOM 603 N N . ASN A 1 76 ? -9.399 -6.263 -0.845 1.00 97.88 76 ASN A N 1
ATOM 604 C CA . ASN A 1 76 ? -9.188 -7.683 -0.552 1.00 97.88 76 ASN A CA 1
ATOM 605 C C . ASN A 1 76 ? -8.713 -7.889 0.887 1.00 97.88 76 ASN A C 1
ATOM 607 O O . ASN A 1 76 ? -9.272 -8.708 1.614 1.00 97.88 76 ASN A O 1
ATOM 611 N N . ALA A 1 77 ? -7.722 -7.108 1.317 1.00 97.81 77 ALA A N 1
ATOM 612 C CA . ALA A 1 77 ? -7.195 -7.180 2.672 1.00 97.81 77 ALA A CA 1
ATOM 613 C C . ALA A 1 77 ? -8.221 -6.736 3.728 1.00 97.81 77 ALA A C 1
ATOM 615 O O . ALA A 1 77 ? -8.230 -7.284 4.825 1.00 97.81 77 ALA A O 1
ATOM 616 N N . ALA A 1 78 ? -9.085 -5.768 3.408 1.00 97.5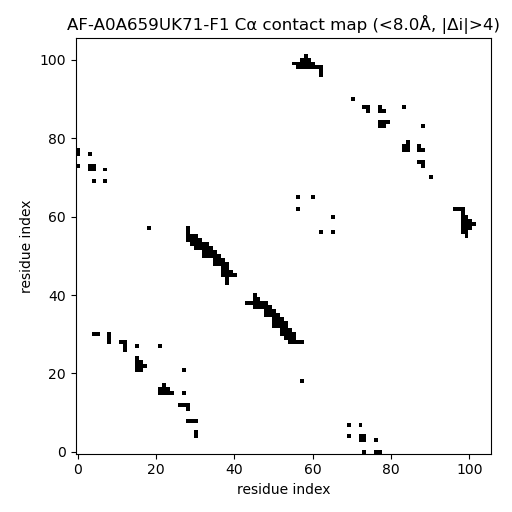0 78 ALA A N 1
ATOM 617 C CA . ALA A 1 78 ? -10.165 -5.331 4.287 1.00 97.50 78 ALA A CA 1
ATOM 618 C C . ALA A 1 78 ? -11.242 -6.412 4.450 1.00 97.50 78 ALA A C 1
ATOM 620 O O . ALA A 1 78 ? -11.681 -6.664 5.565 1.00 97.50 78 ALA A O 1
ATOM 621 N N . ARG A 1 79 ? -11.631 -7.099 3.366 1.00 97.38 79 ARG A N 1
ATOM 622 C CA . ARG A 1 79 ? -12.621 -8.192 3.415 1.00 97.38 79 ARG A CA 1
ATOM 623 C C . ARG A 1 79 ? -12.175 -9.390 4.256 1.00 97.38 79 ARG A C 1
ATOM 625 O O . ARG A 1 79 ? -13.026 -10.095 4.785 1.00 97.38 79 ARG A O 1
ATOM 632 N N . ALA A 1 80 ? -10.869 -9.622 4.368 1.00 96.62 80 ALA A N 1
ATOM 633 C CA . ALA A 1 80 ? -10.306 -10.707 5.171 1.00 96.62 80 ALA A CA 1
ATOM 634 C C . ALA A 1 80 ? -10.255 -10.400 6.683 1.00 96.62 80 ALA A C 1
ATOM 636 O O . ALA A 1 80 ? -9.992 -11.303 7.474 1.00 96.62 80 ALA A O 1
ATOM 637 N N . ASP A 1 81 ? -10.497 -9.151 7.092 1.00 96.38 81 ASP A N 1
ATOM 638 C CA . ASP A 1 81 ? -10.493 -8.723 8.491 1.00 96.38 81 ASP A CA 1
ATOM 639 C C . ASP A 1 81 ? -11.936 -8.476 8.981 1.00 96.38 81 ASP A C 1
ATOM 641 O O . ASP A 1 81 ? -12.650 -7.677 8.372 1.00 96.38 81 ASP A O 1
ATOM 645 N N . PRO A 1 82 ? -12.404 -9.112 10.075 1.00 94.81 82 PRO A N 1
ATOM 646 C CA . PRO A 1 82 ? -13.794 -8.981 10.524 1.00 94.81 82 PRO A CA 1
ATOM 647 C C . PRO A 1 82 ? -14.246 -7.546 10.837 1.00 94.81 82 PRO A C 1
ATOM 649 O O . PRO A 1 82 ? -15.421 -7.208 10.654 1.00 94.81 82 PRO A O 1
ATOM 652 N N . PHE A 1 83 ? -13.339 -6.690 11.317 1.00 93.38 83 PHE A N 1
ATOM 653 C CA . PHE A 1 83 ? -13.660 -5.303 11.634 1.00 93.38 83 PHE A CA 1
ATOM 654 C C . PHE A 1 83 ? -13.756 -4.465 10.357 1.00 93.38 83 PHE A C 1
ATOM 656 O O . PHE A 1 83 ? -14.737 -3.741 10.164 1.00 93.38 83 PHE A O 1
ATOM 663 N N . LEU A 1 84 ? -12.772 -4.597 9.464 1.00 95.94 84 LEU A N 1
ATOM 664 C CA . LEU A 1 84 ? -12.697 -3.827 8.222 1.00 95.94 84 LEU A CA 1
ATOM 665 C C . LEU A 1 84 ? -13.678 -4.309 7.150 1.00 95.94 84 LEU A C 1
ATOM 667 O O . LEU A 1 84 ? -14.121 -3.497 6.344 1.00 95.94 84 LEU A O 1
ATOM 671 N N . ALA A 1 85 ? -14.090 -5.577 7.160 1.00 95.69 85 ALA A N 1
ATOM 672 C CA . ALA A 1 85 ? -15.113 -6.088 6.248 1.00 95.69 85 ALA A CA 1
ATOM 673 C C . ALA A 1 85 ? -16.447 -5.339 6.410 1.00 95.69 85 ALA A C 1
ATOM 675 O O . ALA A 1 85 ? -17.138 -5.073 5.430 1.00 95.69 85 ALA A O 1
ATOM 676 N N . ASN A 1 86 ? -16.773 -4.941 7.645 1.00 95.00 86 ASN A N 1
ATOM 677 C CA . ASN A 1 86 ? -17.959 -4.145 7.967 1.00 95.00 86 ASN A CA 1
ATOM 678 C C . ASN A 1 86 ? -17.703 -2.628 7.914 1.00 95.00 86 ASN A C 1
ATOM 680 O O . ASN A 1 86 ? -18.643 -1.834 7.942 1.00 95.00 86 ASN A O 1
ATOM 684 N N . ARG A 1 87 ? -16.433 -2.210 7.890 1.00 93.44 87 ARG A N 1
ATOM 685 C CA . ARG A 1 87 ? -15.991 -0.808 7.911 1.00 93.44 87 ARG A CA 1
ATOM 686 C C . ARG A 1 87 ? -14.814 -0.627 6.948 1.00 93.44 87 ARG A C 1
ATOM 688 O O . ARG A 1 87 ? -13.678 -0.464 7.402 1.00 93.44 87 ARG A O 1
ATOM 695 N N . PRO A 1 88 ? -15.057 -0.693 5.628 1.00 94.44 88 PRO A N 1
ATOM 696 C CA . PRO A 1 88 ? -13.979 -0.667 4.655 1.00 94.44 88 PRO A CA 1
ATOM 697 C C . PRO A 1 88 ? -13.202 0.655 4.745 1.00 94.44 88 PRO A C 1
ATOM 699 O O . PRO A 1 88 ? -13.807 1.722 4.913 1.00 94.44 88 PRO A O 1
ATOM 702 N N . PRO A 1 89 ? -11.864 0.607 4.640 1.00 95.69 89 PRO A N 1
ATOM 703 C CA . PRO A 1 89 ? -11.040 1.805 4.656 1.00 95.69 89 PRO A CA 1
ATOM 704 C C . PRO A 1 89 ? -11.355 2.689 3.444 1.00 95.69 89 PRO A C 1
ATOM 706 O O . PRO A 1 89 ? -11.657 2.199 2.357 1.00 95.69 89 PRO A O 1
ATOM 709 N N . ARG A 1 90 ? -11.250 4.007 3.629 1.00 94.75 90 ARG A N 1
ATOM 710 C CA . ARG A 1 90 ? -11.351 4.985 2.540 1.00 94.75 90 ARG A CA 1
ATOM 711 C C . ARG A 1 90 ? -9.954 5.349 2.061 1.00 94.75 90 ARG A C 1
ATOM 713 O O . ARG A 1 90 ? -9.078 5.606 2.883 1.00 94.75 90 ARG A O 1
ATOM 720 N N . MET A 1 91 ? -9.773 5.402 0.748 1.00 93.75 91 MET A N 1
ATOM 721 C CA . MET A 1 91 ? -8.531 5.836 0.117 1.00 93.75 91 MET A CA 1
ATOM 722 C C . MET A 1 91 ? -8.736 7.215 -0.513 1.00 93.75 91 MET A C 1
ATOM 724 O O . MET A 1 91 ? -9.756 7.467 -1.151 1.00 93.75 91 MET A O 1
ATOM 728 N N . THR A 1 92 ? -7.773 8.111 -0.319 1.00 93.81 92 THR A N 1
ATOM 729 C CA . THR A 1 92 ? -7.756 9.452 -0.917 1.00 93.81 92 THR A CA 1
ATOM 730 C C . THR A 1 92 ? -6.388 9.718 -1.516 1.00 93.81 92 THR A C 1
ATOM 732 O O . THR A 1 92 ? -5.373 9.369 -0.914 1.00 93.81 92 THR A O 1
ATOM 735 N N . TYR A 1 93 ? -6.356 10.362 -2.676 1.00 91.44 93 TYR A N 1
ATOM 736 C CA . TYR A 1 93 ? -5.123 10.682 -3.385 1.00 91.44 93 TYR A CA 1
ATOM 737 C C . TYR A 1 93 ? -4.756 12.140 -3.122 1.00 91.44 93 TYR A C 1
ATOM 739 O O . TYR A 1 93 ? -5.240 13.045 -3.795 1.00 91.44 93 TYR A O 1
ATOM 747 N N . ASN A 1 94 ? -3.921 12.348 -2.105 1.00 79.69 94 ASN A N 1
ATOM 748 C CA . ASN A 1 94 ? -3.531 13.669 -1.622 1.00 79.69 94 ASN A CA 1
ATOM 749 C C . ASN A 1 94 ? -2.043 13.876 -1.936 1.00 79.69 94 ASN A C 1
ATOM 751 O O . ASN A 1 94 ? -1.185 13.594 -1.104 1.00 79.69 94 ASN A O 1
ATOM 755 N N . GLY A 1 95 ? -1.717 14.280 -3.164 1.00 81.19 95 GLY A N 1
ATOM 756 C CA . GLY A 1 95 ? -0.328 14.472 -3.583 1.00 81.19 95 GLY A CA 1
ATOM 757 C C . GLY A 1 95 ? -0.126 14.360 -5.090 1.00 81.19 95 GLY A C 1
ATOM 758 O O . GLY A 1 95 ? -1.056 14.550 -5.872 1.00 81.19 95 GLY A O 1
ATOM 759 N N . PHE A 1 96 ? 1.108 14.059 -5.493 1.00 82.31 96 PHE A N 1
ATOM 760 C CA . PHE A 1 96 ? 1.475 13.932 -6.899 1.00 82.31 96 PHE A CA 1
ATOM 761 C C . PHE A 1 96 ? 0.893 12.667 -7.526 1.00 82.31 96 PHE A C 1
ATOM 763 O O . PHE A 1 96 ? 1.164 11.554 -7.078 1.00 82.31 96 PHE A O 1
ATOM 770 N N . MET A 1 97 ? 0.162 12.864 -8.618 1.00 85.06 97 MET A N 1
ATOM 771 C CA . MET A 1 97 ? -0.297 11.810 -9.515 1.00 85.06 97 MET A CA 1
ATOM 772 C C . MET A 1 97 ? 0.543 11.894 -10.787 1.00 85.06 97 MET A C 1
ATOM 774 O O . MET A 1 97 ? 0.113 12.469 -11.782 1.00 85.06 97 MET A O 1
ATOM 778 N N . ALA A 1 98 ? 1.782 11.408 -10.705 1.00 85.31 98 ALA A N 1
ATOM 779 C CA . ALA A 1 98 ? 2.754 11.479 -11.791 1.00 85.31 98 ALA A CA 1
ATOM 780 C C . ALA A 1 98 ? 3.108 10.076 -12.288 1.00 85.31 98 ALA A C 1
ATOM 782 O O . ALA A 1 98 ? 3.479 9.213 -11.492 1.00 85.31 98 ALA A O 1
ATOM 783 N N . GLU A 1 99 ? 2.996 9.871 -13.598 1.00 87.19 99 GLU A N 1
ATOM 784 C CA . GLU A 1 99 ? 3.489 8.663 -14.255 1.00 87.19 99 GLU A CA 1
ATOM 785 C C . GLU A 1 99 ? 5.019 8.627 -14.237 1.00 87.19 99 GLU A C 1
ATOM 787 O O . GLU A 1 99 ? 5.695 9.660 -14.174 1.00 87.19 99 GLU A O 1
ATOM 792 N N . GLY A 1 100 ? 5.575 7.416 -14.299 1.00 84.56 100 GLY A N 1
ATOM 793 C CA . GLY A 1 100 ? 7.000 7.262 -14.550 1.00 84.56 100 GLY A CA 1
ATOM 794 C C . GLY A 1 100 ? 7.319 7.726 -15.971 1.00 84.56 100 GLY A C 1
ATOM 795 O O . GLY A 1 100 ? 6.536 7.498 -16.893 1.00 84.56 100 GLY A O 1
ATOM 796 N N . TYR A 1 101 ? 8.485 8.333 -16.166 1.00 87.19 101 TYR A N 1
ATOM 797 C CA . TYR A 1 101 ? 8.934 8.780 -17.480 1.00 87.19 101 TYR A CA 1
ATOM 798 C C . TYR A 1 101 ? 10.380 8.354 -17.734 1.00 87.19 101 TYR A C 1
ATOM 800 O O . TYR A 1 101 ? 11.142 8.099 -16.800 1.00 87.19 101 TYR A O 1
ATOM 808 N N . VAL A 1 102 ? 10.744 8.300 -19.013 1.00 89.88 102 VAL A N 1
ATOM 809 C CA . VAL A 1 102 ? 12.121 8.140 -19.485 1.00 89.88 102 VAL A CA 1
ATOM 810 C C . VAL A 1 102 ? 12.450 9.376 -20.311 1.00 89.88 102 VAL A C 1
ATOM 812 O O . VAL A 1 102 ? 11.667 9.753 -21.181 1.00 89.88 102 VAL A O 1
ATOM 815 N N . LEU A 1 103 ? 13.579 10.025 -20.025 1.00 89.81 103 LEU A N 1
ATOM 816 C CA . LEU A 1 103 ? 14.094 11.109 -20.859 1.00 89.81 103 LEU A CA 1
ATOM 817 C C . LEU A 1 103 ? 15.032 10.517 -21.911 1.00 89.81 103 LEU A C 1
ATOM 819 O O . LEU A 1 103 ? 16.038 9.904 -21.560 1.00 89.81 103 LEU A O 1
ATOM 823 N N . GLU A 1 104 ? 14.711 10.714 -23.186 1.00 86.81 104 GLU A N 1
ATOM 824 C CA . GLU A 1 104 ? 15.532 10.272 -24.315 1.00 86.81 104 GLU A CA 1
ATOM 825 C C . GLU A 1 104 ? 16.155 11.492 -25.018 1.00 86.81 104 GLU A C 1
ATOM 827 O O . GLU A 1 104 ? 15.475 12.495 -25.233 1.00 86.81 104 GLU A O 1
ATOM 832 N N . GLY A 1 105 ? 17.441 11.410 -25.387 1.00 80.31 105 GLY A N 1
ATOM 833 C CA . GLY A 1 105 ? 18.111 12.419 -26.225 1.00 80.31 105 GLY A CA 1
ATOM 834 C C . GLY A 1 105 ? 18.603 13.693 -25.520 1.00 80.31 105 GLY A C 1
ATOM 835 O O . GLY A 1 105 ? 18.620 14.746 -26.155 1.00 80.31 105 GLY A O 1
ATOM 836 N N . ALA A 1 106 ? 18.979 13.604 -24.239 1.00 56.44 106 ALA A N 1
ATOM 837 C CA . ALA A 1 106 ? 19.667 14.681 -23.514 1.00 56.44 106 ALA A CA 1
ATOM 838 C C . ALA A 1 106 ? 21.160 14.780 -23.870 1.00 56.44 106 ALA A C 1
ATOM 840 O O . ALA A 1 106 ? 21.774 13.719 -24.136 1.00 56.44 106 ALA A O 1
#

Nearest PDB structures (foldseek):
  3pfo-assembly1_B  TM=9.375E-01  e=1.466E-05  Rhodopseudomonas palustris CGA009
  7rsf-assembly1_B  TM=8.319E-01  e=3.711E-02  Escherichia coli str. K-12 substr. MG1655
  2f7v-assembly1_A  TM=6.981E-01  e=7.988E-01  Xanthomonas campestris

Sequence (106 aa):
IIQALKQLEIVWNARKVDDRHFCDHPHPIRFNLGKIEGGEWTSSVPARCVFEMRVATYPGQKLEDARAELEACIANAARADPFLANRPPRMTYNGFMAEGYVLEGA

Mean predicted aligned error: 3.68 Å

Secondary structure (DSSP, 8-state):
-HHHHHHHHHHHHHGGGG-TTTTT-S----EEEEEEEE-S-TTS----EEEEEEE---BT--HHHHHHHHHHHHHHHHHTSHHHHHSPPP----S----B------

Foldseek 3Di:
DVVLVVVVQVVQQVCLCVPPVRNPPNRPKDWAFPDKDWADDDPDDIPDIDTDTDIAHAAPDDLVVVVVSVVVSQQVVLCVDPVSVVPPDDDDDDDDPDHHHDDPDD

Solvent-accessible surface area (backbone atoms only — not comparable to full-atom values): 6764 Å² total; per-residue (Å²): 86,72,70,52,52,54,51,48,40,52,60,58,40,65,52,27,75,81,33,94,91,33,45,86,46,93,67,74,49,49,76,42,77,77,46,74,52,62,51,89,52,96,94,51,84,62,87,51,73,52,69,45,70,50,72,59,67,54,60,82,46,55,61,67,59,56,47,51,53,51,53,48,50,45,52,54,41,24,60,76,32,84,68,30,51,82,51,65,83,86,86,81,90,86,73,90,88,74,66,31,76,80,90,80,92,127

pLDDT: mean 93.71, std 5.35, range [56.44, 98.12]

Radius of gyration: 16.46 Å; Cα contacts (8 Å, |Δi|>4): 112; chains: 1; bounding box: 38×25×54 Å